Protein AF-A0A9Y2II70-F1 (afdb_monomer_lite)

Radius of gyration: 26.28 Å; chains: 1; bounding box: 39×32×114 Å

Organism: NCBI:txid715471

Secondary structure (DSSP, 8-state):
---PPPTTSPPPPEEEEEEEEEEETTEEEEEEEEEEEE-TT----------SEEEETTT--S-------HHHHHHHHHHGGGB--HHHHHHHHHHHHHHHHTTSS-HHHHHHHHHHHGGG---HHHHHHHHHHHHHIIIIIS-TTT----TTTT---------------------

Structure (mmCIF, N/CA/C/O backbone):
data_AF-A0A9Y2II70-F1
#
_entry.id   AF-A0A9Y2II70-F1
#
loop_
_atom_site.group_PDB
_atom_site.id
_atom_site.type_symbol
_atom_site.label_atom_id
_atom_site.label_alt_id
_atom_site.label_comp_id
_atom_site.label_asym_id
_atom_site.label_entity_id
_atom_site.label_seq_id
_atom_site.pdbx_PDB_ins_code
_atom_site.Cartn_x
_atom_site.Cartn_y
_atom_site.Cartn_z
_atom_site.occupancy
_atom_site.B_iso_or_equiv
_atom_site.auth_seq_id
_atom_site.auth_comp_id
_atom_site.auth_asym_id
_atom_site.auth_atom_id
_atom_site.pdbx_PDB_model_num
ATOM 1 N N . MET A 1 1 ? 23.878 13.313 11.780 1.00 42.28 1 MET A N 1
ATOM 2 C CA . MET A 1 1 ? 23.208 14.007 12.898 1.00 42.28 1 MET A CA 1
ATOM 3 C C . MET A 1 1 ? 21.900 13.276 13.159 1.00 42.28 1 MET A C 1
ATOM 5 O O . MET A 1 1 ? 21.015 13.335 12.320 1.00 42.28 1 MET A O 1
ATOM 9 N N . VAL A 1 2 ? 21.835 12.465 14.219 1.00 54.38 2 VAL A N 1
ATOM 10 C CA . VAL A 1 2 ? 20.604 11.750 14.596 1.00 54.38 2 VAL A CA 1
ATOM 11 C C . VAL A 1 2 ? 19.772 12.717 15.425 1.00 54.38 2 VAL A C 1
ATOM 13 O O . VAL A 1 2 ? 20.256 13.211 16.440 1.00 54.38 2 VAL A O 1
ATOM 16 N N . GLN A 1 3 ? 18.559 13.026 14.975 1.00 59.97 3 GLN A N 1
ATOM 17 C CA . GLN A 1 3 ? 17.631 13.832 15.757 1.00 59.97 3 GLN A CA 1
ATOM 18 C C . GLN A 1 3 ? 17.198 13.015 16.975 1.00 59.97 3 GLN A C 1
ATOM 20 O O . GLN A 1 3 ? 16.538 11.985 16.838 1.00 59.97 3 GLN A O 1
ATOM 25 N N . LEU A 1 4 ? 17.633 13.443 18.158 1.00 70.50 4 LEU A N 1
ATOM 26 C CA . LEU A 1 4 ? 17.171 12.872 19.414 1.00 70.50 4 LEU A CA 1
ATOM 27 C C . LEU A 1 4 ? 15.760 13.399 19.711 1.00 70.50 4 LEU A C 1
ATOM 29 O O . LEU A 1 4 ? 15.467 14.555 19.391 1.00 70.50 4 LEU A O 1
ATOM 33 N N . PRO A 1 5 ? 14.873 12.564 20.275 1.00 67.62 5 PRO A N 1
ATOM 34 C CA . PRO A 1 5 ? 13.553 13.014 20.689 1.00 67.62 5 PRO A CA 1
ATOM 35 C C . PRO A 1 5 ? 13.679 14.100 21.762 1.00 67.62 5 PRO A C 1
ATOM 37 O O . PRO A 1 5 ? 14.510 13.991 22.663 1.00 67.62 5 PRO A O 1
ATOM 40 N N . ASP A 1 6 ? 12.847 15.133 21.648 1.00 75.06 6 ASP A N 1
ATOM 41 C CA . ASP A 1 6 ? 12.754 16.209 22.631 1.00 75.06 6 ASP A CA 1
ATOM 42 C C . ASP A 1 6 ? 12.276 15.634 23.980 1.00 75.06 6 ASP A C 1
ATOM 44 O O . ASP A 1 6 ? 11.189 15.044 24.028 1.00 75.06 6 ASP A O 1
ATOM 48 N N . PRO A 1 7 ? 13.068 15.755 25.063 1.00 74.69 7 PRO A N 1
ATOM 49 C CA . PRO A 1 7 ? 12.717 15.201 26.365 1.00 74.69 7 PRO A CA 1
ATOM 50 C C . PRO A 1 7 ? 11.475 15.851 26.992 1.00 74.69 7 PRO A C 1
ATOM 52 O O . PRO A 1 7 ? 10.862 15.231 27.861 1.00 74.69 7 PRO A O 1
ATOM 55 N N . GLU A 1 8 ? 11.076 17.053 26.562 1.00 80.88 8 GLU A N 1
ATOM 56 C CA . GLU A 1 8 ? 9.878 17.733 27.073 1.00 80.88 8 GLU A CA 1
ATOM 57 C C . GLU A 1 8 ? 8.585 17.264 26.388 1.00 80.88 8 GLU A C 1
ATOM 59 O O . GLU A 1 8 ? 7.481 17.447 26.913 1.00 80.88 8 GLU A O 1
ATOM 64 N N . VAL A 1 9 ? 8.686 16.599 25.233 1.00 72.94 9 VAL A N 1
ATOM 65 C CA . VAL A 1 9 ? 7.520 16.070 24.523 1.00 72.94 9 VAL A C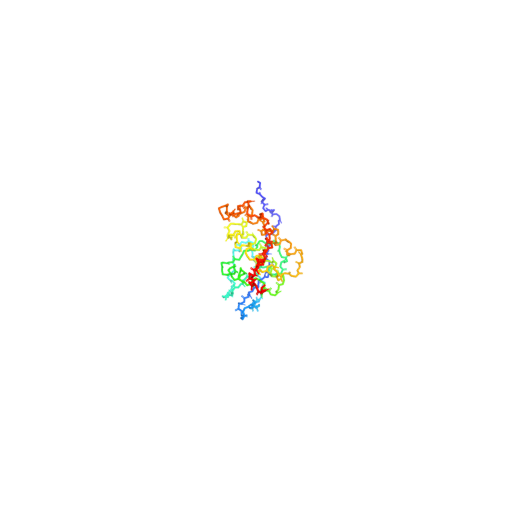A 1
ATOM 66 C C . VAL A 1 9 ? 7.170 14.695 25.079 1.00 72.94 9 VAL A C 1
ATOM 68 O O . VAL A 1 9 ? 7.827 13.694 24.789 1.00 72.94 9 VAL A O 1
ATOM 71 N N . GLN A 1 10 ? 6.073 14.625 25.841 1.00 67.38 10 GLN A N 1
ATOM 72 C CA . GLN A 1 10 ? 5.561 13.344 26.324 1.00 67.38 10 GLN A CA 1
ATOM 73 C C . GLN A 1 10 ? 5.326 12.379 25.149 1.00 67.38 10 GLN A C 1
ATOM 75 O O . GLN A 1 10 ? 4.712 12.773 24.147 1.00 67.38 10 GLN A O 1
ATOM 80 N N . PRO A 1 11 ? 5.776 11.115 25.251 1.00 66.62 11 PRO A N 1
ATOM 81 C CA . PRO A 1 11 ? 5.643 10.174 24.155 1.00 66.62 11 PRO A CA 1
ATOM 82 C C . PRO A 1 11 ? 4.159 9.925 23.850 1.00 66.62 11 PRO A C 1
ATOM 84 O O . PRO A 1 11 ? 3.403 9.446 24.695 1.00 66.62 11 PRO A O 1
ATOM 87 N N . ARG A 1 12 ? 3.723 10.300 22.646 1.00 74.69 12 ARG A N 1
ATOM 88 C CA . ARG A 1 12 ? 2.303 10.294 22.278 1.00 74.69 12 ARG A CA 1
ATOM 89 C C . ARG A 1 12 ? 1.847 8.895 21.888 1.00 74.69 12 ARG A C 1
ATOM 91 O O . ARG A 1 12 ? 2.575 8.155 21.229 1.00 74.69 12 ARG A O 1
ATOM 98 N N . HIS A 1 13 ? 0.604 8.572 22.233 1.00 82.81 13 HIS A N 1
ATOM 99 C CA . HIS A 1 13 ? -0.079 7.431 21.638 1.00 82.81 13 HIS A CA 1
ATOM 100 C C . HIS A 1 13 ?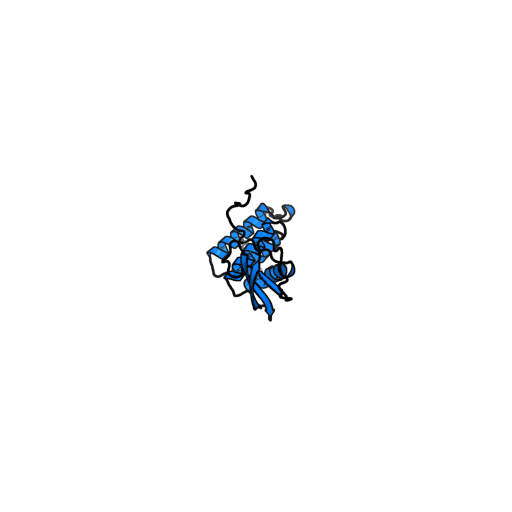 -0.314 7.705 20.150 1.00 82.81 13 HIS A C 1
ATOM 102 O O . HIS A 1 13 ? -0.838 8.758 19.777 1.00 82.81 13 HIS A O 1
ATOM 108 N N . LEU A 1 14 ? 0.044 6.748 19.299 1.00 87.94 14 LEU A N 1
ATOM 109 C CA . LEU A 1 14 ? -0.277 6.788 17.879 1.00 87.94 14 LEU A CA 1
ATOM 110 C C . LEU A 1 14 ? -1.574 6.016 17.663 1.00 87.94 14 LEU A C 1
ATOM 112 O O . LEU A 1 14 ? -1.594 4.799 17.787 1.00 87.94 14 LEU A O 1
ATOM 116 N N . THR A 1 15 ? -2.652 6.719 17.324 1.00 91.00 15 THR A N 1
ATOM 117 C CA . THR A 1 15 ? -3.909 6.068 16.935 1.00 91.00 15 THR A CA 1
ATOM 118 C C . THR A 1 15 ? -4.053 6.093 15.423 1.00 91.00 15 THR A C 1
ATOM 120 O O . THR A 1 15 ? -4.181 7.173 14.838 1.00 91.00 15 THR A O 1
ATOM 123 N N . VAL A 1 16 ? -4.036 4.913 14.810 1.00 92.38 16 VAL A N 1
ATOM 124 C CA . VAL A 1 16 ? -4.253 4.699 13.373 1.00 92.38 16 VAL A CA 1
ATOM 125 C C . VAL A 1 16 ? -5.523 3.892 13.155 1.00 92.38 16 VAL A C 1
ATOM 127 O O . VAL A 1 16 ? -5.901 3.085 14.004 1.00 92.38 16 VAL A O 1
ATOM 130 N N . ARG A 1 17 ? -6.176 4.087 12.012 1.00 94.12 17 ARG A N 1
ATOM 131 C CA . ARG A 1 17 ? -7.260 3.212 11.575 1.00 94.12 17 ARG A CA 1
ATOM 132 C C . ARG A 1 17 ? -6.701 2.103 10.696 1.00 94.12 17 ARG A C 1
ATOM 134 O O . ARG A 1 17 ? -5.907 2.382 9.803 1.00 94.12 17 ARG A O 1
ATOM 141 N N . VAL A 1 18 ? -7.069 0.858 10.966 1.00 94.38 18 VAL A N 1
ATOM 142 C CA . VAL A 1 18 ? -6.655 -0.299 10.169 1.00 94.38 18 VAL A CA 1
ATOM 143 C C . VAL A 1 18 ? -7.885 -0.893 9.505 1.00 94.38 18 VAL A C 1
ATOM 145 O O . VAL A 1 18 ? -8.902 -1.113 10.164 1.00 94.38 18 VAL A O 1
ATOM 148 N N . ALA A 1 19 ? -7.792 -1.132 8.200 1.00 95.25 19 ALA A N 1
ATOM 149 C CA . ALA A 1 19 ? -8.839 -1.771 7.419 1.00 95.25 19 ALA A CA 1
ATOM 150 C C . ALA A 1 19 ? -8.383 -3.147 6.927 1.00 95.25 19 ALA A C 1
ATOM 152 O O . ALA A 1 19 ? -7.279 -3.292 6.404 1.00 95.25 19 ALA A O 1
ATOM 153 N N . ALA A 1 20 ? -9.252 -4.139 7.082 1.00 95.38 20 ALA A N 1
ATOM 154 C CA . ALA A 1 20 ? -9.073 -5.498 6.597 1.00 95.38 20 ALA A CA 1
ATOM 155 C C . ALA A 1 20 ? -10.013 -5.748 5.415 1.00 95.38 20 ALA A C 1
ATOM 157 O O . ALA A 1 20 ? -11.216 -5.495 5.519 1.00 95.38 20 ALA A O 1
ATOM 158 N N . PHE A 1 21 ? -9.474 -6.267 4.315 1.00 96.06 21 PHE A N 1
ATOM 159 C CA . PHE A 1 21 ? -10.205 -6.584 3.092 1.00 96.06 21 PHE A CA 1
ATOM 160 C C . PHE A 1 21 ? -10.039 -8.064 2.736 1.00 96.06 21 PHE A C 1
ATOM 162 O O . PHE A 1 21 ? -8.940 -8.613 2.840 1.00 96.06 21 PHE A O 1
ATOM 169 N N . ASP A 1 22 ? -11.128 -8.682 2.285 1.00 95.50 22 ASP A N 1
ATOM 170 C CA . ASP A 1 22 ? -11.136 -10.033 1.719 1.00 95.50 22 ASP A CA 1
ATOM 171 C C . ASP A 1 22 ? -11.288 -9.949 0.192 1.00 95.50 22 ASP A C 1
ATOM 173 O O . ASP A 1 22 ? -12.030 -9.106 -0.323 1.00 95.50 22 ASP A O 1
ATOM 177 N N . GLU A 1 23 ? -10.633 -10.852 -0.535 1.00 94.12 23 GLU A N 1
ATOM 178 C CA . GLU A 1 23 ? -10.851 -11.043 -1.970 1.00 94.12 23 GLU A CA 1
ATOM 179 C C . GLU A 1 23 ? -12.140 -11.859 -2.178 1.00 94.12 23 GLU A C 1
ATOM 181 O O . GLU A 1 23 ? -12.243 -13.020 -1.774 1.00 94.12 23 GLU A O 1
ATOM 186 N N . ARG A 1 24 ? -13.160 -11.252 -2.796 1.00 93.06 24 ARG A N 1
ATOM 187 C CA . ARG A 1 24 ? -14.463 -11.881 -3.076 1.00 93.06 24 ARG A CA 1
ATOM 188 C C . ARG A 1 24 ? -14.864 -11.582 -4.513 1.00 93.06 24 ARG A C 1
ATOM 190 O O . ARG A 1 24 ? -14.957 -10.420 -4.884 1.00 93.06 24 ARG A O 1
ATOM 197 N N . GLU A 1 25 ? -15.078 -12.621 -5.319 1.00 87.31 25 GLU A N 1
ATOM 198 C CA . GLU A 1 25 ? -15.541 -12.489 -6.717 1.00 87.31 25 GLU A CA 1
ATOM 199 C C . GLU A 1 25 ? -14.682 -11.535 -7.578 1.00 87.31 25 GLU A C 1
ATOM 201 O O . GLU A 1 25 ? -15.158 -10.896 -8.512 1.00 87.31 25 GLU A O 1
ATOM 206 N N . GLY A 1 26 ? -13.381 -11.442 -7.274 1.00 84.00 26 GLY A N 1
ATOM 207 C CA . GLY A 1 26 ? -12.458 -10.547 -7.974 1.00 84.00 26 GLY A CA 1
ATOM 208 C C . GLY A 1 26 ? -12.554 -9.076 -7.559 1.00 84.00 26 GLY A C 1
ATOM 209 O O . GLY A 1 26 ? -12.045 -8.222 -8.289 1.00 84.00 26 GLY A O 1
ATOM 210 N N . GLU A 1 27 ? -13.181 -8.775 -6.422 1.00 92.31 27 GLU A N 1
ATOM 211 C CA . GLU A 1 27 ? -13.196 -7.464 -5.771 1.00 92.31 27 GLU A CA 1
ATOM 212 C C . GLU A 1 27 ? -12.570 -7.531 -4.368 1.00 92.31 27 GLU A C 1
ATOM 214 O O . GLU A 1 27 ? -12.546 -8.588 -3.732 1.00 92.31 27 GLU A O 1
ATOM 219 N N . LEU A 1 28 ? -12.041 -6.402 -3.881 1.00 95.75 28 LEU A N 1
ATOM 220 C CA . LEU A 1 28 ? -11.530 -6.287 -2.511 1.00 95.75 28 LEU A CA 1
ATOM 221 C C . LEU A 1 28 ? -12.603 -5.662 -1.625 1.00 95.75 28 LEU A C 1
ATOM 223 O O . LEU A 1 28 ? -12.806 -4.447 -1.620 1.00 95.75 28 LEU A O 1
ATOM 227 N N . VAL A 1 29 ? -13.295 -6.512 -0.870 1.00 95.56 29 VAL A N 1
ATOM 228 C CA . VAL A 1 29 ? -14.438 -6.115 -0.0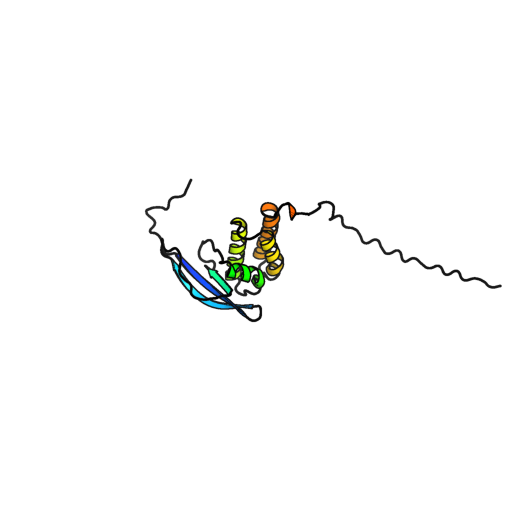47 1.00 95.56 29 VAL A CA 1
ATOM 229 C C . VAL A 1 29 ? -13.981 -5.867 1.382 1.00 95.56 29 VAL A C 1
ATOM 231 O O . VAL A 1 29 ? -13.264 -6.676 1.972 1.00 95.56 29 VAL A O 1
ATOM 234 N N . LEU A 1 30 ? -14.409 -4.740 1.954 1.00 95.12 30 LEU A N 1
ATOM 235 C CA . LEU A 1 30 ? -14.095 -4.395 3.333 1.00 95.12 30 LEU A CA 1
ATOM 236 C C . LEU A 1 30 ? -14.737 -5.403 4.292 1.00 95.12 30 LEU A C 1
ATOM 238 O O . LEU A 1 30 ? -15.958 -5.513 4.368 1.00 95.12 30 LEU A O 1
ATOM 242 N N . ARG A 1 31 ? -13.901 -6.092 5.064 1.00 93.62 31 ARG A N 1
ATOM 243 C CA . ARG A 1 31 ? -14.317 -7.032 6.106 1.00 93.62 31 ARG A CA 1
ATOM 244 C C . ARG A 1 31 ? -14.520 -6.331 7.440 1.00 93.62 31 ARG A C 1
ATOM 246 O O . ARG A 1 31 ? -15.520 -6.551 8.115 1.00 93.62 31 ARG A O 1
ATOM 253 N N . HIS A 1 32 ? -13.542 -5.523 7.844 1.00 92.31 32 HIS A N 1
ATOM 254 C CA . HIS A 1 32 ? -13.524 -4.901 9.163 1.00 92.31 32 HIS A CA 1
ATOM 255 C C . HIS A 1 32 ? -12.662 -3.635 9.183 1.00 92.31 32 HIS A C 1
ATOM 257 O O . HIS A 1 32 ? -11.691 -3.523 8.434 1.00 92.31 32 HIS A O 1
ATOM 263 N N . ARG A 1 33 ? -13.015 -2.689 10.061 1.00 93.56 33 ARG A N 1
ATOM 264 C CA . ARG A 1 33 ? -12.214 -1.506 10.394 1.00 93.56 33 ARG A CA 1
ATOM 265 C C . ARG A 1 33 ? -12.153 -1.341 11.898 1.00 93.56 33 ARG A C 1
ATOM 267 O O . ARG A 1 33 ? -13.192 -1.340 12.553 1.00 93.56 33 ARG A O 1
ATOM 274 N N . GLU A 1 34 ? -10.963 -1.068 12.402 1.00 92.62 34 GLU A N 1
ATOM 275 C CA . GLU A 1 34 ? -10.755 -0.741 13.807 1.00 92.62 34 GLU A CA 1
ATOM 276 C C . GLU A 1 34 ? -9.739 0.383 13.984 1.00 92.62 34 GLU A C 1
ATOM 278 O O . GLU A 1 34 ? -8.905 0.650 13.115 1.00 92.62 34 GLU A O 1
ATOM 283 N N . HIS A 1 35 ? -9.818 1.060 15.128 1.00 92.25 35 HIS A N 1
ATOM 284 C CA . HIS A 1 35 ? -8.786 1.993 15.555 1.00 92.25 35 HIS A CA 1
ATOM 285 C C . HIS A 1 35 ? -7.812 1.274 16.477 1.00 92.25 35 HIS A C 1
ATOM 287 O O . HIS A 1 35 ? -8.197 0.721 17.505 1.00 92.25 35 HIS A O 1
ATOM 293 N N . VAL A 1 36 ? -6.535 1.343 16.126 1.00 90.50 36 VAL A N 1
ATOM 294 C CA . VAL A 1 36 ? -5.446 0.763 16.898 1.00 90.50 36 VAL A CA 1
ATOM 295 C C . VAL A 1 36 ? -4.632 1.900 17.491 1.00 90.50 36 VAL A C 1
ATOM 297 O O . VAL A 1 36 ? -4.015 2.685 16.769 1.00 90.50 36 VAL A O 1
ATOM 300 N N . SER A 1 37 ? -4.645 1.992 18.818 1.00 90.00 37 SER A N 1
ATOM 301 C CA . SER A 1 37 ? -3.797 2.910 19.577 1.00 90.00 37 SER A CA 1
ATOM 302 C C . SER A 1 37 ? -2.542 2.178 20.026 1.00 90.00 37 SER A C 1
ATOM 304 O O . SER A 1 37 ? -2.630 1.252 20.829 1.00 90.00 37 SER A O 1
ATOM 306 N N . LEU A 1 38 ? -1.395 2.613 19.513 1.00 87.62 38 LEU A N 1
ATOM 307 C CA . LEU A 1 38 ? -0.076 2.122 19.883 1.00 87.62 38 LEU A CA 1
ATOM 308 C C . LEU A 1 38 ? 0.546 3.046 20.922 1.00 87.62 38 LEU A C 1
ATOM 310 O O . LEU A 1 38 ? 0.639 4.264 20.725 1.00 87.62 38 LEU A O 1
ATOM 314 N N . GLY A 1 39 ? 0.971 2.459 22.036 1.00 87.25 39 GLY A N 1
ATOM 315 C CA . GLY A 1 39 ? 1.792 3.146 23.019 1.00 87.25 39 GLY A CA 1
ATOM 316 C C . GLY A 1 39 ? 3.218 3.424 22.506 1.00 87.25 39 GLY A C 1
ATOM 317 O O . GLY A 1 39 ? 3.696 2.771 21.582 1.00 87.25 39 GLY A O 1
ATOM 318 N N . PRO A 1 40 ? 3.964 4.329 23.155 1.00 81.56 40 PRO A N 1
ATOM 319 C CA . PRO A 1 40 ? 5.309 4.750 22.735 1.00 81.56 40 PRO A CA 1
ATOM 320 C C . PRO A 1 40 ? 6.362 3.643 22.605 1.00 81.56 40 PRO A C 1
ATOM 322 O O . PRO A 1 40 ? 7.339 3.784 21.873 1.00 81.56 40 PRO A O 1
ATOM 325 N N . ARG A 1 41 ? 6.204 2.560 23.372 1.00 82.00 41 ARG A N 1
ATOM 326 C CA . ARG A 1 41 ? 7.105 1.397 23.374 1.00 82.00 41 ARG A CA 1
ATOM 327 C C . ARG A 1 41 ? 6.436 0.139 22.818 1.00 82.00 41 ARG A C 1
ATOM 329 O O . ARG A 1 41 ? 7.065 -0.917 22.791 1.00 82.00 41 ARG A O 1
ATOM 336 N N . GLU A 1 42 ? 5.177 0.241 22.401 1.00 84.38 42 GLU A N 1
ATOM 337 C CA . GLU A 1 42 ? 4.427 -0.876 21.837 1.00 84.38 42 GLU A CA 1
ATOM 338 C C . GLU A 1 42 ? 4.943 -1.146 20.423 1.00 84.38 42 GLU A C 1
ATOM 340 O O . GLU A 1 42 ? 5.014 -0.248 19.586 1.00 84.38 42 GLU A O 1
ATOM 345 N N . ARG A 1 43 ? 5.372 -2.385 20.173 1.00 75.50 43 ARG A N 1
ATOM 346 C CA . ARG A 1 43 ? 6.005 -2.776 18.902 1.00 75.50 43 ARG A CA 1
ATOM 347 C C . ARG A 1 43 ? 5.054 -3.477 17.941 1.00 75.50 43 ARG A C 1
ATOM 349 O O . ARG A 1 43 ? 5.416 -3.692 16.790 1.00 75.50 43 ARG A O 1
ATOM 356 N N . GLY A 1 44 ? 3.865 -3.837 18.401 1.00 72.31 44 GLY A N 1
ATOM 357 C CA . GLY A 1 44 ? 2.884 -4.526 17.588 1.00 72.31 44 GLY A CA 1
ATOM 358 C C . GLY A 1 44 ? 1.642 -4.862 18.388 1.00 72.31 44 GLY A C 1
ATOM 359 O O . GLY A 1 44 ? 1.685 -4.976 19.612 1.00 72.31 44 GLY A O 1
ATOM 360 N N . ARG A 1 45 ? 0.552 -5.038 17.653 1.00 75.12 45 ARG A N 1
ATOM 361 C CA . ARG A 1 45 ? -0.697 -5.612 18.124 1.00 75.12 45 ARG A CA 1
ATOM 362 C C . ARG A 1 45 ? -1.050 -6.729 17.159 1.00 75.12 45 ARG A C 1
ATOM 364 O O . ARG A 1 45 ? -0.899 -6.547 15.952 1.00 75.12 45 ARG A O 1
ATOM 371 N N . ASP A 1 46 ? -1.476 -7.866 17.689 1.00 74.00 46 ASP A N 1
ATOM 372 C CA . ASP A 1 46 ? -2.033 -8.917 16.850 1.00 74.00 46 ASP A CA 1
ATOM 373 C C . ASP A 1 46 ? -3.424 -8.466 16.401 1.00 74.00 46 ASP A C 1
ATOM 375 O O . ASP A 1 46 ? -4.359 -8.389 17.201 1.00 74.00 46 ASP A O 1
ATOM 379 N N . LEU A 1 47 ? -3.519 -8.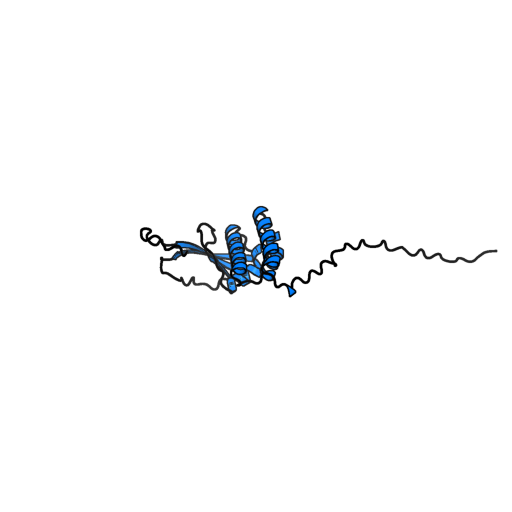049 15.142 1.00 70.81 47 LEU A N 1
ATOM 380 C CA . LEU A 1 47 ? -4.785 -7.687 14.524 1.00 70.81 47 LEU A CA 1
ATOM 381 C C . LEU A 1 47 ? -5.354 -8.980 13.957 1.00 70.81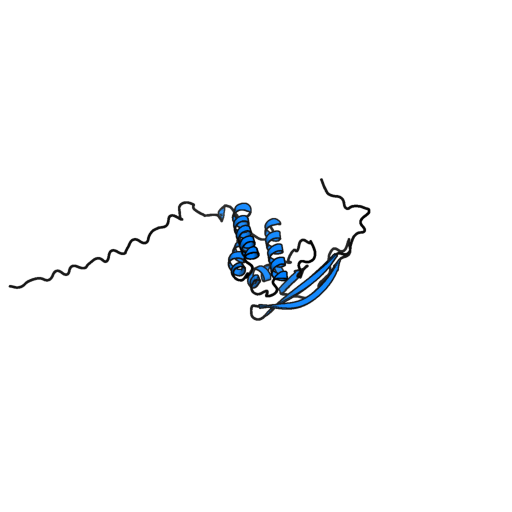 47 LEU A C 1
ATOM 383 O O . LEU A 1 47 ? -4.995 -9.416 12.864 1.00 70.81 47 LEU A O 1
ATOM 387 N N . ALA A 1 48 ? -6.166 -9.645 14.774 1.00 52.06 48 ALA A N 1
ATOM 388 C CA . ALA A 1 48 ? -6.667 -10.973 14.479 1.00 52.06 48 ALA A CA 1
ATOM 389 C C . ALA A 1 48 ? -7.533 -10.975 13.206 1.00 52.06 48 ALA A C 1
ATOM 391 O O . ALA A 1 48 ? -8.599 -10.362 13.151 1.00 52.06 48 ALA A O 1
ATOM 392 N N . GLY A 1 49 ? -7.096 -11.733 12.197 1.00 64.38 49 GLY A N 1
ATOM 393 C CA . GLY A 1 49 ? -7.896 -12.106 11.032 1.00 64.38 49 GLY A CA 1
ATOM 394 C C . GLY A 1 49 ? -7.048 -12.435 9.804 1.00 64.38 49 GLY A C 1
ATOM 395 O O . GLY A 1 49 ? -6.236 -11.628 9.364 1.00 64.38 49 GLY A O 1
ATOM 396 N N . PHE A 1 50 ? -7.272 -13.606 9.198 1.00 74.62 50 PHE A N 1
ATOM 397 C CA . PHE A 1 50 ? -6.725 -13.962 7.881 1.00 74.62 50 PHE A CA 1
ATOM 398 C C . PHE A 1 50 ? -7.440 -13.169 6.773 1.00 74.62 50 PHE A C 1
ATOM 400 O O . PHE A 1 50 ? -8.222 -13.739 6.011 1.00 74.62 50 PHE A O 1
ATOM 407 N N . ALA A 1 51 ? -7.236 -11.855 6.738 1.00 91.62 51 ALA A N 1
ATOM 408 C CA . ALA A 1 51 ? -7.640 -11.015 5.620 1.00 91.62 51 ALA A CA 1
ATOM 409 C C . ALA A 1 51 ? -6.639 -11.163 4.469 1.00 91.62 51 ALA A C 1
ATOM 411 O O . ALA A 1 51 ? -5.473 -11.513 4.676 1.00 91.62 51 ALA A O 1
ATOM 412 N N . ASP A 1 52 ? -7.092 -10.899 3.250 1.00 95.00 52 ASP A N 1
ATOM 413 C CA . ASP A 1 52 ? -6.225 -10.939 2.074 1.00 95.00 52 ASP A CA 1
ATOM 414 C C . ASP A 1 52 ? -5.393 -9.665 1.942 1.00 95.00 52 ASP A C 1
ATOM 416 O O . ASP A 1 52 ? -4.271 -9.717 1.437 1.00 95.00 52 ASP A O 1
ATOM 420 N N . LEU A 1 53 ? -5.916 -8.539 2.432 1.00 95.81 53 LEU A N 1
ATOM 421 C CA . LEU A 1 53 ? -5.230 -7.254 2.467 1.00 95.81 53 LEU A CA 1
ATOM 422 C C . LEU A 1 53 ? -5.537 -6.511 3.774 1.00 95.81 53 LEU A C 1
ATOM 424 O O . LEU A 1 53 ? -6.682 -6.162 4.053 1.00 95.81 53 LEU A O 1
ATOM 428 N N . LEU A 1 54 ? -4.493 -6.214 4.542 1.00 95.25 54 LEU A N 1
ATOM 429 C CA . LEU A 1 54 ? -4.519 -5.309 5.686 1.00 95.25 54 LEU A CA 1
ATOM 430 C C . LEU A 1 54 ? -3.898 -3.970 5.288 1.00 95.25 54 LEU A C 1
ATOM 432 O O . LEU A 1 54 ? -2.755 -3.914 4.833 1.00 95.25 54 LEU A O 1
ATOM 436 N N . VAL A 1 55 ? -4.640 -2.881 5.489 1.00 95.69 55 VAL A N 1
ATOM 437 C CA . VAL A 1 55 ? -4.197 -1.511 5.204 1.00 95.69 55 VAL A CA 1
ATOM 438 C C . VAL A 1 55 ? -4.162 -0.713 6.508 1.00 95.69 55 VAL A C 1
ATOM 440 O O . VAL A 1 55 ? -5.202 -0.237 6.973 1.00 95.69 55 VAL A O 1
ATOM 443 N N . PRO A 1 56 ? -2.981 -0.558 7.131 1.00 94.25 56 PRO A N 1
ATOM 444 C CA . PRO A 1 56 ? -2.794 0.374 8.234 1.00 94.25 56 PRO A CA 1
ATOM 445 C C . PRO A 1 56 ? -2.920 1.821 7.757 1.00 94.25 56 PRO A C 1
ATOM 447 O O . PRO A 1 56 ? -2.447 2.152 6.673 1.00 94.25 56 PRO A O 1
ATOM 450 N N . ASN A 1 57 ? -3.484 2.690 8.595 1.00 95.31 57 ASN A N 1
ATOM 451 C CA . ASN A 1 57 ? -3.721 4.102 8.284 1.00 95.31 57 ASN A CA 1
ATOM 452 C C . ASN A 1 57 ? -4.524 4.280 6.981 1.00 95.31 57 ASN A C 1
ATOM 454 O O . ASN A 1 57 ? -4.170 5.117 6.154 1.00 95.31 57 ASN A O 1
ATOM 458 N N . ASP A 1 58 ? -5.585 3.482 6.789 1.00 95.88 58 ASP A N 1
ATOM 459 C CA . ASP A 1 58 ? -6.388 3.439 5.549 1.00 95.88 58 ASP A CA 1
ATOM 460 C C . ASP A 1 58 ? -7.048 4.783 5.189 1.00 95.88 58 ASP A C 1
ATOM 462 O O . ASP A 1 58 ? -7.428 5.018 4.044 1.00 95.88 58 ASP A O 1
ATOM 466 N N . ASP A 1 59 ? -7.178 5.677 6.168 1.00 95.19 59 ASP A N 1
ATOM 467 C CA . ASP A 1 59 ? -7.706 7.029 6.013 1.00 95.19 59 ASP A CA 1
ATOM 468 C C . ASP A 1 59 ? -6.666 8.076 5.598 1.00 95.19 59 ASP A C 1
ATOM 470 O O . ASP A 1 59 ? -7.056 9.196 5.255 1.00 95.19 59 ASP A O 1
ATOM 474 N N . ALA A 1 60 ? -5.379 7.716 5.615 1.00 94.12 60 ALA A N 1
ATOM 475 C CA . ALA A 1 60 ? -4.236 8.587 5.363 1.00 94.12 60 ALA A CA 1
ATOM 476 C C . ALA A 1 60 ? -4.179 9.844 6.259 1.00 94.12 60 ALA A C 1
ATOM 478 O O . ALA A 1 60 ? -3.614 10.863 5.862 1.00 94.12 60 ALA A O 1
ATOM 479 N N . VAL A 1 61 ? -4.752 9.805 7.469 1.00 93.94 61 VAL A N 1
ATOM 480 C CA . VAL A 1 61 ? -4.822 10.987 8.353 1.00 93.94 61 VAL A CA 1
ATOM 481 C C . VAL A 1 61 ? -3.561 11.139 9.206 1.00 93.94 61 VAL A C 1
ATOM 483 O O . VAL A 1 61 ? -3.225 12.245 9.640 1.00 93.94 61 VAL A O 1
ATOM 486 N N . ARG A 1 62 ? -2.844 10.043 9.483 1.00 92.44 62 ARG A N 1
ATOM 487 C CA . ARG A 1 62 ? -1.595 10.086 10.257 1.00 92.44 62 ARG A CA 1
ATOM 488 C C . ARG A 1 62 ? -0.382 10.136 9.342 1.00 92.44 62 ARG A C 1
ATOM 490 O O . ARG A 1 62 ? -0.319 9.441 8.332 1.00 92.44 62 ARG A O 1
ATOM 497 N N . HIS A 1 63 ? 0.615 10.919 9.743 1.00 90.44 63 HIS A N 1
ATOM 498 C CA . HIS A 1 63 ? 1.900 10.978 9.060 1.00 90.44 63 HIS A CA 1
ATOM 499 C C . HIS A 1 63 ? 2.782 9.804 9.506 1.00 90.44 63 HIS A C 1
ATOM 501 O O . HIS A 1 63 ? 3.572 9.922 10.442 1.00 90.44 63 HIS A O 1
ATOM 507 N N . VAL A 1 64 ? 2.580 8.641 8.884 1.00 92.44 64 VAL A N 1
ATOM 508 C CA . VAL A 1 64 ? 3.275 7.390 9.214 1.00 92.44 64 VAL A CA 1
ATOM 509 C C . VAL A 1 64 ? 3.704 6.660 7.948 1.00 92.44 64 VAL A C 1
ATOM 511 O O . VAL A 1 64 ? 3.009 6.700 6.935 1.00 92.44 64 VAL A O 1
ATOM 514 N N . LYS A 1 65 ? 4.834 5.951 8.022 1.00 94.31 65 LYS A N 1
ATOM 515 C CA . LYS A 1 65 ? 5.239 5.006 6.980 1.00 94.31 65 LYS A CA 1
ATOM 516 C C . LYS A 1 65 ? 4.442 3.714 7.138 1.00 94.31 65 LYS A C 1
ATOM 518 O O . LYS A 1 65 ? 4.477 3.102 8.205 1.00 94.31 65 LYS A O 1
ATOM 523 N N . VAL A 1 66 ? 3.756 3.290 6.082 1.00 95.44 66 VAL A N 1
ATOM 524 C CA . VAL A 1 66 ? 2.985 2.041 6.062 1.00 95.44 66 VAL A CA 1
ATOM 525 C C . VAL A 1 66 ? 3.788 0.969 5.337 1.00 95.44 66 VAL A C 1
ATOM 527 O O . VAL A 1 66 ? 4.339 1.209 4.268 1.00 95.44 66 VAL A O 1
ATOM 530 N N . ARG A 1 67 ? 3.850 -0.228 5.920 1.00 94.81 67 ARG A N 1
ATOM 531 C CA . ARG A 1 67 ? 4.436 -1.411 5.286 1.00 94.81 67 ARG A CA 1
ATOM 532 C C . ARG A 1 67 ? 3.415 -2.530 5.286 1.00 94.81 67 ARG A C 1
ATOM 534 O O . ARG A 1 67 ? 2.846 -2.838 6.329 1.00 94.81 67 ARG A O 1
ATOM 541 N N . LEU A 1 68 ? 3.221 -3.138 4.121 1.00 94.94 68 LEU A N 1
ATOM 542 C CA . LEU A 1 68 ? 2.354 -4.297 3.970 1.00 94.94 68 LEU A CA 1
ATOM 543 C C . LEU A 1 68 ? 3.125 -5.570 4.326 1.00 94.94 68 LEU A C 1
ATOM 545 O O . LEU A 1 68 ? 4.297 -5.733 3.950 1.00 94.94 68 LEU A O 1
ATOM 549 N N . ASP A 1 69 ? 2.452 -6.480 5.027 1.00 93.81 69 ASP A N 1
ATOM 550 C CA . ASP A 1 69 ? 2.932 -7.847 5.189 1.00 93.81 69 ASP A CA 1
ATOM 551 C C . ASP A 1 69 ? 2.969 -8.570 3.821 1.00 93.81 69 ASP A C 1
ATOM 553 O O . ASP A 1 69 ? 2.369 -8.097 2.848 1.00 93.81 69 ASP A O 1
ATOM 557 N N . PRO A 1 70 ? 3.688 -9.702 3.699 1.00 94.38 70 PRO A N 1
ATOM 558 C CA . PRO A 1 70 ? 3.849 -10.389 2.419 1.00 94.38 70 PRO A CA 1
ATOM 559 C C . PRO A 1 70 ? 2.537 -10.772 1.723 1.00 94.38 70 PRO A C 1
ATOM 561 O O . PRO A 1 70 ? 2.458 -10.644 0.499 1.00 94.38 70 PRO A O 1
ATOM 564 N N . ARG A 1 71 ? 1.510 -11.206 2.471 1.00 94.19 71 ARG A N 1
ATOM 565 C CA . ARG A 1 71 ? 0.209 -11.582 1.898 1.00 94.19 71 ARG A CA 1
ATOM 566 C C . ARG A 1 71 ? -0.496 -10.342 1.370 1.00 94.19 71 ARG A C 1
ATOM 568 O O . ARG A 1 71 ? -0.828 -10.300 0.189 1.00 94.19 71 ARG A O 1
ATOM 575 N N . SER A 1 72 ? -0.609 -9.307 2.200 1.00 95.50 72 SER A N 1
ATOM 576 C CA . SER A 1 72 ? -1.208 -8.026 1.813 1.00 95.50 72 SER A CA 1
ATOM 577 C C . SER A 1 72 ? -0.525 -7.402 0.599 1.00 95.50 72 SER A C 1
ATOM 579 O O . SER A 1 72 ? -1.196 -6.929 -0.316 1.00 95.50 72 SER A O 1
ATOM 581 N N . ARG A 1 73 ? 0.813 -7.439 0.541 1.00 97.00 73 ARG A N 1
ATOM 582 C CA . ARG A 1 73 ? 1.576 -6.945 -0.613 1.00 97.00 73 ARG A CA 1
ATOM 583 C C . ARG A 1 73 ? 1.225 -7.712 -1.883 1.00 97.00 73 ARG A C 1
ATOM 585 O O . ARG A 1 73 ? 1.019 -7.095 -2.924 1.00 97.00 73 ARG A O 1
ATOM 592 N N . TRP A 1 74 ? 1.178 -9.040 -1.817 1.00 96.00 74 TRP A N 1
ATOM 593 C CA . TRP A 1 74 ? 0.878 -9.864 -2.986 1.00 96.00 74 TRP A CA 1
ATOM 594 C C . TRP A 1 74 ? -0.560 -9.664 -3.477 1.00 96.00 74 TRP A C 1
ATOM 596 O O . TRP A 1 74 ? -0.777 -9.482 -4.675 1.00 96.00 74 TRP A O 1
ATOM 606 N N . THR A 1 75 ? -1.525 -9.606 -2.558 1.00 96.31 75 THR A N 1
ATOM 607 C CA . THR A 1 75 ? -2.923 -9.283 -2.870 1.00 96.31 75 THR A CA 1
ATOM 608 C C . THR A 1 75 ? -3.040 -7.900 -3.502 1.00 96.31 75 THR A C 1
ATOM 610 O O . THR A 1 75 ? -3.688 -7.752 -4.537 1.00 96.31 75 THR A O 1
ATOM 613 N N . ALA A 1 76 ? -2.364 -6.893 -2.936 1.00 96.88 76 ALA A N 1
ATOM 614 C CA . ALA A 1 76 ? -2.326 -5.550 -3.500 1.00 96.88 76 ALA A CA 1
ATOM 615 C C . ALA A 1 76 ? -1.778 -5.565 -4.932 1.00 96.88 76 ALA A C 1
ATOM 617 O O . ALA A 1 76 ? -2.440 -5.063 -5.827 1.00 96.88 76 ALA A O 1
ATOM 618 N N . LEU A 1 77 ? -0.633 -6.203 -5.190 1.00 97.12 77 LEU A N 1
ATOM 619 C CA . LEU A 1 77 ? -0.038 -6.260 -6.534 1.00 97.12 77 LEU A CA 1
ATOM 620 C C . LEU A 1 77 ? -0.929 -6.926 -7.595 1.00 97.12 77 LEU A C 1
ATOM 622 O O . LEU A 1 77 ? -0.734 -6.654 -8.775 1.00 97.12 77 LEU A O 1
ATOM 626 N N . ARG A 1 78 ? -1.858 -7.806 -7.200 1.00 95.44 78 ARG A N 1
ATOM 627 C CA . ARG A 1 78 ? -2.788 -8.490 -8.117 1.00 95.44 78 ARG A CA 1
ATOM 628 C C . ARG A 1 78 ? -4.106 -7.756 -8.316 1.00 95.44 78 ARG A C 1
ATOM 630 O O . ARG A 1 78 ? -4.691 -7.846 -9.391 1.00 95.44 78 ARG A O 1
ATOM 637 N N . ASN A 1 79 ? -4.593 -7.093 -7.270 1.00 95.62 79 ASN A N 1
ATOM 638 C CA . ASN A 1 79 ? -5.985 -6.661 -7.176 1.00 95.62 79 ASN A CA 1
ATOM 639 C C . ASN A 1 79 ? -6.135 -5.172 -6.838 1.00 95.62 79 ASN A C 1
ATOM 641 O O . ASN A 1 79 ? -7.234 -4.736 -6.515 1.00 95.62 79 ASN A O 1
ATOM 645 N N . LEU A 1 80 ? -5.071 -4.364 -6.923 1.00 95.94 80 LEU A N 1
ATOM 646 C CA . LEU A 1 80 ? -5.075 -2.980 -6.433 1.00 95.94 80 LEU A CA 1
ATOM 647 C C . LEU A 1 80 ? -6.233 -2.141 -6.989 1.00 95.94 80 LEU A C 1
ATOM 649 O O . LEU A 1 80 ? -6.919 -1.441 -6.250 1.00 95.94 80 LEU A O 1
ATOM 653 N N . SER A 1 81 ? -6.496 -2.247 -8.292 1.00 95.38 81 SER A N 1
ATOM 654 C CA . SER A 1 81 ? -7.578 -1.507 -8.956 1.00 95.38 81 SER A CA 1
ATOM 655 C C . SER A 1 81 ? -8.995 -1.978 -8.601 1.00 95.38 81 SER A C 1
ATOM 657 O O . SER A 1 81 ? -9.965 -1.402 -9.092 1.00 95.38 81 SER A O 1
ATOM 659 N N . LYS A 1 82 ? -9.112 -3.065 -7.834 1.00 95.81 82 LYS A N 1
ATOM 660 C CA . LYS A 1 82 ? -10.363 -3.639 -7.319 1.00 95.81 82 LYS A CA 1
ATOM 661 C C . LYS A 1 82 ? -10.668 -3.202 -5.885 1.00 95.81 82 LYS A C 1
ATOM 663 O O . LYS A 1 82 ? -11.687 -3.567 -5.312 1.00 95.81 82 LYS A O 1
ATOM 668 N N . LEU A 1 83 ? -9.773 -2.419 -5.287 1.00 95.94 83 LEU A N 1
ATOM 669 C CA . LEU A 1 83 ? -10.023 -1.728 -4.033 1.00 95.94 83 LEU A CA 1
ATOM 670 C C . LEU A 1 83 ? -10.777 -0.434 -4.341 1.00 95.94 83 LEU A C 1
ATOM 672 O O . LEU A 1 83 ? -10.164 0.495 -4.852 1.00 95.94 83 LEU A O 1
ATOM 676 N N . ASP A 1 84 ? -12.077 -0.355 -4.057 1.00 93.56 84 ASP A N 1
ATOM 677 C CA . ASP A 1 84 ? -12.895 0.816 -4.426 1.00 93.56 84 ASP A CA 1
ATOM 678 C C . ASP A 1 84 ? -12.543 2.079 -3.609 1.00 93.56 84 ASP A C 1
ATOM 680 O O . ASP A 1 84 ? -12.512 3.200 -4.132 1.00 93.56 84 ASP A O 1
ATOM 684 N N . ASP A 1 85 ? -12.152 1.900 -2.342 1.00 94.19 85 ASP A N 1
ATOM 685 C CA . ASP A 1 85 ? -11.786 3.003 -1.450 1.00 94.19 85 ASP A CA 1
ATOM 686 C C . ASP A 1 85 ? -10.519 3.733 -1.930 1.00 94.19 85 ASP A C 1
ATOM 688 O O . ASP A 1 85 ? -9.393 3.240 -1.815 1.00 94.19 85 ASP A O 1
ATOM 692 N N . ARG A 1 86 ? -10.707 4.957 -2.442 1.00 94.25 86 ARG A N 1
ATOM 693 C CA . ARG A 1 86 ? -9.629 5.789 -2.998 1.00 94.25 86 ARG A CA 1
ATOM 694 C C . ARG A 1 86 ? -8.536 6.122 -1.981 1.00 94.25 86 ARG A C 1
ATOM 696 O O . ARG A 1 86 ? -7.372 6.209 -2.367 1.00 94.25 86 ARG A O 1
ATOM 703 N N . ARG A 1 87 ? -8.881 6.332 -0.704 1.00 94.75 87 ARG A N 1
ATOM 704 C CA . ARG A 1 87 ? -7.893 6.698 0.328 1.00 94.75 87 ARG A CA 1
ATOM 705 C C . ARG A 1 87 ? -7.046 5.493 0.695 1.00 94.75 87 ARG A C 1
ATOM 707 O O . ARG A 1 87 ? -5.822 5.587 0.655 1.00 94.75 87 ARG A O 1
ATOM 714 N N . ALA A 1 88 ? -7.690 4.351 0.929 1.00 96.31 88 ALA A N 1
ATOM 715 C CA . ALA A 1 88 ? -6.979 3.106 1.189 1.00 96.31 88 ALA A CA 1
ATOM 716 C C . ALA A 1 88 ? -6.062 2.748 0.008 1.00 96.31 88 ALA A C 1
ATOM 718 O O . ALA A 1 88 ? -4.906 2.378 0.202 1.00 96.31 88 ALA A O 1
ATOM 719 N N . ARG A 1 89 ? -6.531 2.946 -1.230 1.00 96.88 89 ARG A N 1
ATOM 720 C CA . ARG A 1 89 ? -5.737 2.703 -2.439 1.00 96.88 89 ARG A CA 1
ATOM 721 C C . ARG A 1 89 ? -4.524 3.625 -2.561 1.00 96.88 89 ARG A C 1
ATOM 723 O O . ARG A 1 89 ? -3.438 3.150 -2.885 1.00 96.88 89 ARG A O 1
ATOM 730 N N . ALA A 1 90 ? -4.660 4.907 -2.221 1.00 95.81 90 ALA A N 1
ATOM 731 C CA . ALA A 1 90 ? -3.526 5.832 -2.159 1.00 95.81 90 ALA A CA 1
ATOM 732 C C . ALA A 1 90 ? -2.472 5.396 -1.121 1.00 95.81 90 ALA A C 1
ATOM 734 O O . ALA A 1 90 ? -1.272 5.461 -1.394 1.00 95.81 90 ALA A O 1
ATOM 735 N N . VAL A 1 91 ? -2.908 4.895 0.040 1.00 97.50 91 VAL A N 1
ATOM 736 C CA . VAL A 1 91 ? -2.014 4.348 1.077 1.00 97.50 91 VAL A CA 1
ATOM 737 C C . VAL A 1 91 ? -1.277 3.113 0.565 1.00 97.50 91 VAL A C 1
ATOM 739 O O . VAL A 1 91 ? -0.060 3.021 0.721 1.00 97.50 91 VAL A O 1
ATOM 742 N N . VAL A 1 92 ? -1.981 2.194 -0.101 1.00 98.06 92 VAL A N 1
ATOM 743 C CA . VAL A 1 92 ? -1.378 0.998 -0.707 1.00 98.06 92 VAL A CA 1
ATOM 744 C C . VAL A 1 92 ? -0.349 1.386 -1.775 1.00 98.06 92 VAL A C 1
ATOM 746 O O . VAL A 1 92 ? 0.761 0.856 -1.763 1.00 98.06 92 VAL A O 1
ATOM 749 N N . TRP A 1 93 ? -0.650 2.351 -2.650 1.00 98.06 93 TRP A N 1
ATOM 750 C CA . TRP A 1 93 ? 0.316 2.862 -3.630 1.00 98.06 93 TRP A CA 1
ATOM 751 C C . TRP A 1 93 ? 1.572 3.447 -2.984 1.00 98.06 93 TRP A C 1
ATOM 753 O O . TRP A 1 93 ? 2.683 3.200 -3.459 1.00 98.06 93 TRP A O 1
ATOM 763 N N . GLY A 1 94 ? 1.398 4.217 -1.906 1.00 97.75 94 GLY A N 1
ATOM 764 C CA . GLY A 1 94 ? 2.501 4.741 -1.105 1.00 97.75 94 GLY A CA 1
ATOM 765 C C . GLY A 1 94 ? 3.353 3.624 -0.507 1.00 97.75 94 GLY A C 1
ATOM 766 O O . GLY A 1 94 ? 4.566 3.625 -0.691 1.00 97.75 94 GLY A O 1
ATOM 767 N N . ALA A 1 95 ? 2.718 2.628 0.115 1.00 98.19 95 ALA A N 1
ATOM 768 C CA . ALA A 1 95 ? 3.402 1.493 0.728 1.00 98.19 95 ALA A CA 1
ATOM 769 C C . ALA A 1 95 ? 4.190 0.651 -0.294 1.00 98.19 95 ALA A C 1
ATOM 771 O O . ALA A 1 95 ? 5.316 0.242 -0.018 1.00 98.19 95 ALA A O 1
ATOM 772 N N . LEU A 1 96 ? 3.641 0.422 -1.494 1.00 98.38 96 LEU A N 1
ATOM 773 C CA . LEU A 1 96 ? 4.349 -0.291 -2.563 1.00 98.38 96 LEU A CA 1
ATOM 774 C C . LEU A 1 96 ? 5.551 0.501 -3.090 1.00 98.38 96 LEU A C 1
ATOM 776 O O . LEU A 1 96 ? 6.589 -0.088 -3.382 1.00 98.38 96 LEU A O 1
ATOM 780 N N . TRP A 1 97 ? 5.433 1.826 -3.200 1.00 98.19 97 TRP A N 1
ATOM 781 C CA . TRP A 1 97 ? 6.559 2.682 -3.578 1.00 98.19 97 TRP A CA 1
ATOM 782 C C . TRP A 1 97 ? 7.659 2.666 -2.511 1.00 98.19 97 TRP A C 1
ATOM 784 O O . TRP A 1 97 ? 8.834 2.492 -2.827 1.00 98.19 97 TRP A O 1
ATOM 794 N N . ASP A 1 98 ? 7.272 2.765 -1.242 1.00 97.94 98 ASP A N 1
ATOM 795 C CA . ASP A 1 98 ? 8.185 2.643 -0.111 1.00 97.94 98 ASP A CA 1
ATOM 796 C C . ASP A 1 98 ? 8.887 1.281 -0.070 1.00 97.94 98 ASP A C 1
ATOM 798 O O . ASP A 1 98 ? 10.065 1.216 0.275 1.00 97.94 98 ASP A O 1
ATOM 802 N N . ASP A 1 99 ? 8.205 0.199 -0.456 1.00 97.88 99 ASP A N 1
ATOM 803 C CA . ASP A 1 99 ? 8.816 -1.123 -0.588 1.00 97.88 99 ASP A CA 1
ATOM 804 C C . ASP A 1 99 ? 9.859 -1.181 -1.721 1.00 97.88 99 ASP A C 1
ATOM 806 O O . ASP A 1 99 ? 10.828 -1.927 -1.592 1.00 97.88 99 ASP A O 1
ATOM 810 N N . VAL A 1 100 ? 9.720 -0.406 -2.806 1.00 97.56 100 VAL A N 1
ATOM 811 C CA . VAL A 1 100 ? 10.788 -0.273 -3.821 1.00 97.56 100 VAL A CA 1
ATOM 812 C C . VAL A 1 100 ? 11.997 0.436 -3.215 1.00 97.56 100 VAL A C 1
ATOM 814 O O . VAL A 1 100 ? 13.120 -0.051 -3.342 1.00 97.56 100 VAL A O 1
ATOM 817 N N . LEU A 1 101 ? 11.769 1.552 -2.515 1.00 96.75 101 LEU A N 1
ATOM 818 C CA . LEU A 1 101 ? 12.833 2.338 -1.879 1.00 96.75 101 LEU A CA 1
ATOM 819 C C . LEU A 1 101 ? 13.567 1.557 -0.779 1.00 96.75 101 LEU A C 1
ATOM 821 O O . LEU A 1 101 ? 14.779 1.692 -0.632 1.00 96.75 101 LEU A O 1
ATOM 825 N N . ASP A 1 102 ? 12.848 0.709 -0.044 1.00 96.56 102 ASP A N 1
ATOM 826 C CA . ASP A 1 102 ? 13.400 -0.173 0.989 1.00 96.56 102 ASP A CA 1
ATOM 827 C C . ASP A 1 102 ? 13.998 -1.478 0.406 1.00 96.56 102 ASP A C 1
ATOM 829 O O . ASP A 1 102 ? 14.366 -2.370 1.172 1.00 96.56 102 ASP A O 1
ATOM 833 N N . ALA A 1 103 ? 14.072 -1.627 -0.925 1.00 95.56 103 ALA A N 1
ATOM 834 C CA . ALA A 1 103 ? 14.543 -2.828 -1.629 1.00 95.56 103 ALA A CA 1
ATOM 835 C C . ALA A 1 103 ? 13.779 -4.128 -1.274 1.00 95.56 103 ALA A C 1
ATOM 837 O O . ALA A 1 103 ? 14.323 -5.232 -1.304 1.00 95.56 103 ALA A O 1
ATOM 838 N N . ARG A 1 104 ? 12.488 -4.009 -0.947 1.00 95.81 104 ARG A N 1
ATOM 839 C CA . ARG A 1 104 ? 11.566 -5.110 -0.602 1.00 95.81 104 ARG A CA 1
ATOM 840 C C . ARG A 1 104 ? 10.628 -5.508 -1.743 1.00 95.81 104 ARG A C 1
ATOM 842 O O . ARG A 1 104 ? 9.978 -6.553 -1.657 1.00 95.81 104 ARG A O 1
ATOM 849 N N . LEU A 1 105 ? 10.531 -4.682 -2.780 1.00 95.88 105 LEU A N 1
ATOM 850 C CA . LEU A 1 105 ? 9.761 -4.933 -3.993 1.00 95.88 105 LEU A CA 1
ATOM 851 C C . LEU A 1 105 ? 10.644 -4.642 -5.215 1.00 95.88 105 LEU A C 1
ATOM 853 O O . LEU A 1 105 ? 11.176 -3.536 -5.314 1.00 95.88 105 LEU A O 1
ATOM 857 N N . PRO A 1 106 ? 10.800 -5.582 -6.167 1.00 95.19 106 PRO A N 1
ATOM 858 C CA . PRO A 1 106 ? 11.529 -5.302 -7.396 1.00 95.19 106 PRO A CA 1
ATOM 859 C C . PRO A 1 106 ? 10.891 -4.141 -8.163 1.00 95.19 106 PRO A C 1
ATOM 861 O O . PRO A 1 106 ? 9.673 -4.114 -8.354 1.00 95.19 106 PRO A O 1
ATOM 864 N N . ALA A 1 107 ? 11.714 -3.227 -8.677 1.00 95.38 107 ALA A N 1
ATOM 865 C CA . ALA A 1 107 ? 11.252 -2.071 -9.444 1.00 95.38 107 ALA A CA 1
ATOM 866 C C . ALA A 1 107 ? 10.325 -2.455 -10.612 1.00 95.38 107 ALA A C 1
ATOM 868 O O . ALA A 1 107 ? 9.287 -1.828 -10.819 1.00 95.38 107 ALA A O 1
ATOM 869 N N . ARG A 1 108 ? 10.655 -3.544 -11.324 1.00 94.19 108 ARG A N 1
ATOM 870 C CA . ARG A 1 108 ? 9.827 -4.088 -12.413 1.00 94.19 108 ARG A CA 1
ATOM 871 C C . ARG A 1 108 ? 8.428 -4.502 -11.952 1.00 94.19 108 ARG A C 1
ATOM 873 O O . ARG A 1 108 ? 7.469 -4.314 -12.690 1.00 94.19 108 ARG A O 1
ATOM 880 N N . SER A 1 109 ? 8.302 -5.034 -10.736 1.00 95.81 109 SER A N 1
ATOM 881 C CA . SER A 1 109 ? 7.017 -5.466 -10.182 1.00 95.81 109 SER A CA 1
ATOM 882 C C . SER A 1 109 ? 6.140 -4.264 -9.841 1.00 95.81 109 SER A C 1
ATOM 884 O O . SER A 1 109 ? 4.944 -4.293 -10.112 1.00 95.81 109 SER A O 1
ATOM 886 N N . TYR A 1 110 ? 6.732 -3.188 -9.310 1.00 97.44 110 TYR A N 1
ATOM 887 C CA . TYR A 1 110 ? 6.020 -1.926 -9.097 1.00 97.44 110 TYR A CA 1
ATOM 888 C C . TYR A 1 110 ? 5.561 -1.303 -10.421 1.00 97.44 110 TYR A C 1
ATOM 890 O O . TYR A 1 110 ? 4.389 -0.965 -10.563 1.00 97.44 110 TYR A O 1
ATOM 898 N N . ALA A 1 111 ? 6.453 -1.212 -11.414 1.00 96.38 111 ALA A N 1
ATOM 899 C CA . ALA A 1 111 ? 6.110 -0.679 -12.731 1.00 96.38 111 ALA A CA 1
ATOM 900 C C . ALA A 1 111 ? 4.993 -1.496 -13.408 1.00 96.38 111 ALA A C 1
ATOM 902 O O . ALA A 1 111 ? 4.035 -0.920 -13.918 1.00 96.38 111 ALA A O 1
ATOM 903 N N . ALA A 1 112 ? 5.056 -2.830 -13.344 1.00 96.44 112 ALA A N 1
ATOM 904 C CA . ALA A 1 112 ? 3.998 -3.703 -13.853 1.00 96.44 112 ALA A CA 1
ATOM 905 C C . ALA A 1 112 ? 2.655 -3.477 -13.136 1.00 96.44 112 ALA A C 1
ATOM 907 O O . ALA A 1 112 ? 1.612 -3.425 -13.791 1.00 96.44 112 ALA A O 1
ATOM 908 N N . ALA A 1 113 ? 2.670 -3.287 -11.812 1.00 97.50 113 ALA A N 1
ATOM 909 C CA . ALA A 1 113 ? 1.466 -2.964 -11.053 1.00 97.50 113 ALA A CA 1
ATOM 910 C C . ALA A 1 113 ? 0.875 -1.610 -11.476 1.00 97.50 113 ALA A C 1
ATOM 912 O O . ALA A 1 113 ? -0.334 -1.523 -11.685 1.00 97.50 113 ALA A O 1
ATOM 913 N N . VAL A 1 114 ? 1.702 -0.575 -11.675 1.00 97.81 114 VAL A N 1
ATOM 914 C CA . VAL A 1 114 ? 1.254 0.735 -12.188 1.00 97.81 114 VAL A CA 1
ATOM 915 C C . VAL A 1 114 ? 0.618 0.600 -13.571 1.00 97.81 114 VAL A C 1
ATOM 917 O O . VAL A 1 114 ? -0.470 1.124 -13.784 1.00 97.81 114 VAL A O 1
ATOM 920 N N . LEU A 1 115 ? 1.236 -0.144 -14.491 1.00 96.44 115 LEU A N 1
ATOM 921 C CA . LEU A 1 115 ? 0.683 -0.354 -15.835 1.00 96.44 115 LEU A CA 1
ATOM 922 C C . LEU A 1 115 ? -0.642 -1.133 -15.815 1.00 96.44 115 LEU A C 1
ATOM 924 O O . LEU A 1 115 ? -1.535 -0.850 -16.608 1.00 96.44 115 LEU A O 1
ATOM 928 N N . THR A 1 116 ? -0.781 -2.093 -14.899 1.00 96.94 116 THR A N 1
ATOM 929 C CA . THR A 1 116 ? -1.978 -2.943 -14.792 1.00 96.94 116 THR A CA 1
ATOM 930 C C . THR A 1 116 ? -3.134 -2.226 -14.095 1.00 96.94 116 THR A C 1
ATOM 932 O O . THR A 1 116 ? -4.282 -2.318 -14.527 1.00 96.94 116 THR A O 1
ATOM 935 N N . HIS A 1 117 ? -2.848 -1.512 -13.005 1.00 97.25 117 HIS A N 1
ATOM 936 C CA . HIS A 1 117 ? -3.870 -0.974 -12.106 1.00 97.25 117 HIS A CA 1
ATOM 937 C C . HIS A 1 117 ? -4.035 0.542 -12.189 1.00 97.25 117 HIS A C 1
ATOM 939 O O . HIS A 1 117 ? -5.133 1.037 -11.936 1.00 97.25 117 HIS A O 1
ATOM 945 N N . GLY A 1 118 ? -2.990 1.278 -12.573 1.00 94.94 118 GLY A N 1
ATOM 946 C CA . GLY A 1 118 ? -3.004 2.741 -12.643 1.00 94.94 118 GLY A CA 1
ATOM 947 C C . GLY A 1 118 ? -4.053 3.284 -13.612 1.00 94.94 118 GLY A C 1
ATOM 948 O O . GLY A 1 118 ? -4.650 4.316 -13.339 1.00 94.94 118 GLY A O 1
ATOM 949 N N . VAL A 1 119 ? -4.379 2.550 -14.682 1.00 92.62 119 VAL A N 1
ATOM 950 C CA . VAL A 1 119 ? -5.426 2.934 -15.650 1.00 92.62 119 VAL A CA 1
ATOM 951 C C . VAL A 1 119 ? -6.821 3.085 -15.025 1.00 92.62 119 VAL A C 1
ATOM 953 O O . VAL A 1 119 ? -7.677 3.760 -15.589 1.00 92.62 119 VAL A O 1
ATOM 956 N N . ARG A 1 120 ? -7.069 2.463 -13.863 1.00 94.31 120 ARG A N 1
ATOM 957 C CA . ARG A 1 120 ? -8.336 2.583 -13.122 1.00 94.31 120 ARG A CA 1
ATOM 958 C C . ARG A 1 120 ? -8.317 3.702 -12.078 1.00 94.31 120 ARG A C 1
ATOM 960 O O . ARG A 1 120 ? -9.315 3.892 -11.382 1.00 94.31 120 ARG A O 1
ATOM 967 N N . GLU A 1 121 ? -7.221 4.448 -11.965 1.00 95.50 121 GLU A N 1
ATOM 968 C CA . GLU A 1 121 ? -7.200 5.675 -11.178 1.00 95.50 121 GLU A CA 1
ATOM 969 C C . GLU A 1 121 ? -7.868 6.813 -11.945 1.00 95.50 121 GLU A C 1
ATOM 971 O O . GLU A 1 121 ? -7.464 7.177 -13.044 1.00 95.50 121 GLU A O 1
ATOM 976 N N . ASN A 1 122 ? -8.892 7.399 -11.328 1.00 91.31 122 ASN A N 1
ATOM 977 C CA . ASN A 1 122 ? -9.663 8.492 -11.924 1.00 91.31 122 ASN A CA 1
ATOM 978 C C . ASN A 1 122 ? -9.095 9.881 -11.595 1.00 91.31 122 ASN A C 1
ATOM 980 O O . ASN A 1 122 ? -9.583 10.880 -12.117 1.00 91.31 122 ASN A O 1
ATOM 984 N N . ASP A 1 123 ? -8.118 9.963 -10.691 1.00 93.19 123 ASP A N 1
ATOM 985 C CA . ASP A 1 123 ? -7.445 11.213 -10.352 1.00 93.19 123 ASP A CA 1
ATOM 986 C C . ASP A 1 123 ? -6.189 11.367 -11.214 1.00 93.19 123 ASP A C 1
ATOM 988 O O . ASP A 1 123 ? -5.271 10.545 -11.156 1.00 93.19 123 ASP A O 1
ATOM 992 N N . ILE A 1 124 ? -6.161 12.424 -12.028 1.00 93.62 124 ILE A N 1
ATOM 993 C CA . ILE A 1 124 ? -5.069 12.666 -12.974 1.00 93.62 124 ILE A CA 1
ATOM 994 C C . ILE A 1 124 ? -3.732 12.913 -12.267 1.00 93.62 124 ILE A C 1
ATOM 996 O O . ILE A 1 124 ? -2.701 12.460 -12.759 1.00 93.62 124 ILE A O 1
ATOM 1000 N N . GLY A 1 125 ? -3.743 13.574 -11.106 1.00 95.19 125 GLY A N 1
ATOM 1001 C CA . GLY A 1 125 ? -2.535 13.851 -10.335 1.00 95.19 125 GLY A CA 1
ATOM 1002 C C . GLY A 1 125 ? -1.958 12.575 -9.730 1.00 95.19 125 GLY A C 1
ATOM 1003 O O . GLY A 1 125 ? -0.747 12.362 -9.771 1.00 95.19 125 GLY A O 1
ATOM 1004 N N . VAL A 1 126 ? -2.823 11.678 -9.245 1.00 94.62 126 VAL A N 1
ATOM 1005 C CA . VAL A 1 126 ? -2.409 10.342 -8.793 1.00 94.62 126 VAL A CA 1
ATOM 1006 C C . VAL A 1 126 ? -1.821 9.544 -9.953 1.00 94.62 126 VAL A C 1
ATOM 1008 O O . VAL A 1 126 ? -0.730 8.998 -9.815 1.00 94.62 126 VAL A O 1
ATOM 1011 N N . LEU A 1 127 ? -2.489 9.502 -11.108 1.00 96.44 127 LEU A N 1
ATOM 1012 C CA . LEU A 1 127 ? -1.994 8.755 -12.266 1.00 96.44 127 LEU A CA 1
ATOM 1013 C C . LEU A 1 127 ? -0.631 9.274 -12.754 1.00 96.44 127 LEU A C 1
ATOM 1015 O O . LEU A 1 127 ? 0.279 8.475 -12.972 1.00 96.44 127 LEU A O 1
ATOM 1019 N N . GLN A 1 128 ? -0.467 10.593 -12.885 1.00 97.25 128 GLN A N 1
ATOM 1020 C CA . GLN A 1 128 ? 0.809 11.212 -13.262 1.00 97.25 128 GLN A CA 1
ATOM 1021 C C . GLN A 1 128 ? 1.923 10.826 -12.286 1.00 97.25 128 GLN A C 1
ATOM 1023 O O . GLN A 1 128 ? 2.961 10.316 -12.709 1.00 97.25 128 GLN A O 1
ATOM 1028 N N . LEU A 1 129 ? 1.667 10.960 -10.982 1.00 97.50 129 LEU A N 1
ATOM 1029 C CA . LEU A 1 129 ? 2.616 10.578 -9.940 1.00 97.50 129 LEU A CA 1
ATOM 1030 C C . LEU A 1 129 ? 3.016 9.097 -10.030 1.00 97.50 129 LEU A C 1
ATOM 1032 O O . LEU A 1 129 ? 4.186 8.757 -9.851 1.00 97.50 129 LEU A O 1
ATOM 1036 N N . LEU A 1 130 ? 2.060 8.201 -10.283 1.00 97.81 130 LEU A N 1
ATOM 1037 C CA . LEU A 1 130 ? 2.332 6.768 -10.404 1.00 97.81 130 LEU A CA 1
ATOM 1038 C C . LEU A 1 130 ? 3.200 6.454 -11.623 1.00 97.81 130 LEU A C 1
ATOM 1040 O O . LEU A 1 130 ? 4.134 5.660 -11.512 1.00 97.81 130 LEU A O 1
ATOM 1044 N N . LEU A 1 131 ? 2.928 7.086 -12.765 1.00 97.50 131 LEU A N 1
ATOM 1045 C CA . LEU A 1 131 ? 3.718 6.910 -13.983 1.00 97.50 131 LEU A CA 1
ATOM 1046 C C . LEU A 1 131 ? 5.145 7.442 -13.808 1.00 97.50 131 LEU A C 1
ATOM 1048 O O . LEU A 1 131 ? 6.100 6.740 -14.138 1.00 97.50 131 LEU A O 1
ATOM 1052 N N . GLU A 1 132 ? 5.307 8.625 -13.213 1.00 97.81 132 GLU A N 1
ATOM 1053 C CA . GLU A 1 132 ? 6.622 9.187 -12.881 1.00 97.81 132 GLU A CA 1
ATOM 1054 C C . GLU A 1 132 ? 7.413 8.260 -11.953 1.00 97.81 132 GLU A C 1
ATOM 1056 O O . GLU A 1 132 ? 8.591 7.978 -12.187 1.00 97.81 132 GLU A O 1
ATOM 1061 N N . ARG A 1 133 ? 6.759 7.728 -10.913 1.00 97.81 133 ARG A N 1
ATOM 1062 C CA . ARG A 1 133 ? 7.371 6.747 -10.011 1.00 97.81 133 ARG A CA 1
ATOM 1063 C C . ARG A 1 133 ? 7.730 5.454 -10.730 1.00 97.81 133 ARG A C 1
ATOM 1065 O O . ARG A 1 133 ? 8.791 4.910 -10.449 1.00 97.81 133 ARG A O 1
ATOM 1072 N N . ALA A 1 134 ? 6.900 4.962 -11.648 1.00 96.88 134 ALA A N 1
ATOM 1073 C CA . ALA A 1 134 ? 7.186 3.750 -12.413 1.00 96.88 134 ALA A CA 1
ATOM 1074 C C . ALA A 1 134 ? 8.423 3.917 -13.307 1.00 96.88 134 ALA A C 1
ATOM 1076 O O . ALA A 1 134 ? 9.299 3.052 -13.293 1.00 96.88 134 ALA A O 1
ATOM 1077 N N . VAL A 1 135 ? 8.535 5.045 -14.017 1.00 95.50 135 VAL A N 1
ATOM 1078 C CA . VAL A 1 135 ? 9.727 5.387 -14.812 1.00 95.50 135 VAL A CA 1
ATOM 1079 C C . VAL A 1 135 ? 10.955 5.452 -13.906 1.00 95.50 135 VAL A C 1
ATOM 1081 O O . VAL A 1 135 ? 11.923 4.719 -14.112 1.00 95.50 135 VAL A O 1
ATOM 1084 N N . ARG A 1 136 ? 10.869 6.227 -12.817 1.00 95.88 136 ARG A N 1
ATOM 1085 C CA . ARG A 1 136 ? 11.950 6.357 -11.834 1.00 95.88 136 ARG A CA 1
ATOM 1086 C C . ARG A 1 136 ? 12.359 5.015 -11.227 1.00 95.88 136 ARG A C 1
ATOM 1088 O O 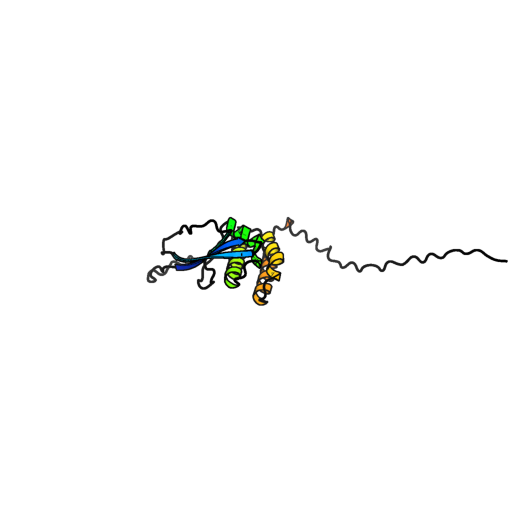. ARG A 1 136 ? 13.545 4.793 -10.989 1.00 95.88 136 ARG A O 1
ATOM 1095 N N . ALA A 1 137 ? 11.399 4.123 -10.970 1.00 95.44 137 ALA A N 1
ATOM 1096 C CA . ALA A 1 137 ? 11.659 2.791 -10.438 1.00 95.44 137 ALA A CA 1
ATOM 1097 C C . ALA A 1 137 ? 12.618 2.031 -11.354 1.00 95.44 137 ALA A C 1
ATOM 1099 O O . ALA A 1 137 ? 13.638 1.517 -10.900 1.00 95.44 137 ALA A O 1
ATOM 1100 N N . VAL A 1 138 ? 12.291 1.973 -12.645 1.00 92.31 138 VAL A N 1
ATOM 1101 C CA . VAL A 1 138 ? 13.050 1.212 -13.641 1.00 92.31 138 VAL A CA 1
ATOM 1102 C C . VAL A 1 138 ? 14.418 1.848 -13.896 1.00 92.31 138 VAL A C 1
ATOM 1104 O O . VAL A 1 138 ? 15.423 1.137 -13.914 1.00 92.31 138 VAL A O 1
ATOM 1107 N N . GLU A 1 139 ? 14.475 3.173 -14.029 1.00 91.62 139 GLU A N 1
ATOM 1108 C CA . GLU A 1 139 ? 15.709 3.905 -14.337 1.00 91.62 139 GLU A CA 1
ATOM 1109 C C . GLU A 1 139 ? 16.731 3.890 -13.196 1.00 91.62 139 GLU A C 1
ATOM 1111 O O . GLU A 1 139 ? 17.934 3.759 -13.441 1.00 91.62 139 GLU A O 1
ATOM 1116 N N . LEU A 1 140 ? 16.278 4.014 -11.946 1.00 93.25 140 LEU A N 1
ATOM 1117 C CA . LEU A 1 140 ? 17.179 4.123 -10.797 1.00 93.25 140 LEU A CA 1
ATOM 1118 C C . LEU A 1 140 ? 17.385 2.793 -10.072 1.00 93.25 140 LEU A C 1
ATOM 1120 O O . LEU A 1 140 ? 18.493 2.522 -9.620 1.00 93.25 140 LEU A O 1
ATOM 1124 N N . TYR A 1 141 ? 16.346 1.960 -9.976 1.00 93.38 141 TYR A N 1
ATOM 1125 C CA . TYR A 1 141 ? 16.349 0.749 -9.143 1.00 93.38 141 TYR A CA 1
ATOM 1126 C C . TYR A 1 141 ? 16.145 -0.551 -9.942 1.00 93.38 141 TYR A C 1
ATOM 1128 O O . TYR A 1 141 ? 16.206 -1.640 -9.372 1.00 93.38 141 TYR A O 1
ATOM 1136 N N . GLY A 1 142 ? 15.887 -0.473 -11.252 1.00 87.94 142 GLY A N 1
ATOM 1137 C CA . GLY A 1 142 ? 15.788 -1.646 -12.122 1.00 87.94 142 GLY A CA 1
ATOM 1138 C C . GLY A 1 142 ? 17.152 -2.280 -12.396 1.00 87.94 142 GLY A C 1
ATOM 1139 O O . GLY A 1 142 ? 18.147 -1.559 -12.506 1.00 87.94 142 GLY A O 1
ATOM 1140 N N . ASN A 1 143 ? 17.189 -3.609 -12.551 1.00 83.06 143 ASN A N 1
ATOM 1141 C CA . ASN A 1 143 ? 18.392 -4.338 -12.959 1.00 83.06 143 ASN A CA 1
ATOM 1142 C C . ASN A 1 143 ? 18.865 -3.823 -14.334 1.00 83.06 143 ASN A C 1
ATOM 1144 O O . ASN A 1 143 ? 18.079 -3.897 -15.279 1.00 83.06 143 ASN A O 1
ATOM 1148 N N . PRO A 1 144 ? 20.104 -3.317 -14.474 1.00 75.19 144 PRO A N 1
ATOM 1149 C CA . PRO A 1 144 ? 20.633 -2.850 -15.753 1.00 75.19 144 PRO A CA 1
ATOM 1150 C C . PRO A 1 144 ? 20.570 -3.894 -16.873 1.00 75.19 144 PRO A C 1
ATOM 1152 O O . PRO A 1 144 ? 20.357 -3.523 -18.020 1.00 75.19 144 PRO A O 1
ATOM 1155 N N . GLU A 1 145 ? 20.692 -5.184 -16.553 1.00 74.12 145 GLU A N 1
ATOM 1156 C CA . GLU A 1 145 ? 20.622 -6.268 -17.547 1.00 74.12 145 GLU A CA 1
ATOM 1157 C C . GLU A 1 145 ? 19.201 -6.471 -18.094 1.00 74.12 145 GLU A C 1
ATOM 1159 O O . GLU A 1 145 ? 19.020 -6.780 -19.270 1.00 74.12 145 GLU A O 1
ATOM 1164 N N . ASP A 1 146 ? 18.181 -6.209 -17.267 1.00 67.69 146 ASP A N 1
ATOM 1165 C CA . ASP A 1 146 ? 16.776 -6.225 -17.690 1.00 67.69 146 ASP A CA 1
ATOM 1166 C C . ASP A 1 146 ? 16.450 -4.986 -18.553 1.00 67.69 146 ASP A C 1
ATOM 1168 O O . ASP A 1 146 ? 15.469 -4.988 -19.298 1.00 67.69 146 ASP A O 1
ATOM 1172 N N . ARG A 1 147 ? 17.283 -3.929 -18.505 1.00 60.69 147 ARG A N 1
ATOM 1173 C CA . ARG A 1 147 ? 17.175 -2.727 -19.354 1.00 60.69 147 ARG A CA 1
ATOM 1174 C C . ARG A 1 147 ? 17.737 -2.972 -20.750 1.00 60.69 147 ARG A C 1
ATOM 1176 O O . ARG A 1 147 ? 18.349 -2.065 -21.307 1.00 60.69 147 ARG A O 1
ATOM 1183 N N . CYS A 1 148 ? 17.506 -4.144 -21.345 1.00 49.44 148 CYS A N 1
ATOM 1184 C CA . CYS A 1 148 ? 17.810 -4.432 -22.753 1.00 49.44 148 CYS A CA 1
ATOM 1185 C C . CYS A 1 148 ? 16.919 -3.617 -23.721 1.00 49.44 148 CYS A C 1
ATOM 1187 O O . CYS A 1 148 ? 16.372 -4.098 -24.707 1.00 49.44 148 CYS A O 1
ATOM 1189 N N . TRP A 1 149 ? 16.773 -2.330 -23.427 1.00 49.28 149 TRP A N 1
ATOM 1190 C CA . TRP A 1 149 ? 16.576 -1.268 -24.374 1.00 49.28 149 TRP A CA 1
ATOM 1191 C C . TRP A 1 149 ? 17.837 -1.198 -25.230 1.00 49.28 149 TRP A C 1
ATOM 1193 O O . TRP A 1 149 ? 18.811 -0.529 -24.902 1.00 49.28 149 TRP A O 1
ATOM 1203 N N . ASP A 1 150 ? 17.836 -1.927 -26.335 1.00 46.31 150 ASP A N 1
ATOM 1204 C CA . ASP A 1 150 ? 18.790 -1.666 -27.395 1.00 46.31 150 ASP A CA 1
ATOM 1205 C C . ASP A 1 150 ? 18.333 -0.358 -28.062 1.00 46.31 150 ASP A C 1
ATOM 1207 O O . ASP A 1 150 ? 17.346 -0.335 -28.813 1.00 46.31 150 ASP A O 1
ATOM 1211 N N . ASN A 1 151 ? 18.991 0.763 -27.734 1.00 52.72 151 ASN A N 1
ATOM 1212 C CA . ASN A 1 151 ? 18.629 2.130 -28.151 1.00 52.72 151 ASN A CA 1
ATOM 1213 C C . ASN A 1 151 ? 18.528 2.297 -29.685 1.00 52.72 151 ASN A C 1
ATOM 1215 O O . ASN A 1 151 ? 18.117 3.353 -30.164 1.00 52.72 151 ASN A O 1
ATOM 1219 N N . ALA A 1 152 ? 18.914 1.285 -30.466 1.00 49.47 152 ALA A N 1
ATOM 1220 C CA . ALA A 1 152 ? 18.842 1.240 -31.922 1.00 49.47 152 ALA A CA 1
ATOM 1221 C C . ALA A 1 152 ? 17.503 0.711 -32.486 1.00 49.47 152 ALA A C 1
ATOM 1223 O O . ALA A 1 152 ? 17.247 0.859 -33.684 1.00 49.47 152 ALA A O 1
ATOM 1224 N N . SER A 1 153 ? 16.644 0.098 -31.664 1.00 51.28 153 SER A N 1
ATOM 1225 C CA . SER A 1 153 ? 15.476 -0.667 -32.138 1.00 51.28 153 SER A CA 1
ATOM 1226 C C . SER A 1 153 ? 14.182 0.143 -32.320 1.00 51.28 153 SER A C 1
ATOM 1228 O O . SER A 1 153 ? 13.293 -0.293 -33.050 1.00 51.28 153 SER A O 1
ATOM 1230 N N . TRP A 1 154 ? 14.083 1.355 -31.757 1.00 47.34 154 TRP A N 1
ATOM 1231 C CA . TRP A 1 154 ? 12.897 2.224 -31.880 1.00 47.34 154 TRP A CA 1
ATOM 1232 C C . TRP A 1 154 ? 12.783 2.939 -33.230 1.00 47.34 154 TRP A C 1
ATOM 1234 O O . TRP A 1 154 ? 11.859 3.730 -33.426 1.00 47.34 154 TRP A O 1
ATOM 1244 N N . ARG A 1 155 ? 13.703 2.694 -34.174 1.00 39.84 155 ARG A N 1
ATOM 1245 C CA . ARG A 1 155 ? 13.631 3.297 -35.504 1.00 39.84 155 ARG A CA 1
ATOM 1246 C C . ARG A 1 155 ? 12.332 2.830 -36.165 1.00 39.84 155 ARG A C 1
ATOM 1248 O O . ARG A 1 155 ? 12.254 1.710 -36.668 1.00 39.84 155 ARG A O 1
ATOM 1255 N N . TRP A 1 156 ? 11.323 3.703 -36.127 1.00 39.00 156 TRP A N 1
ATOM 1256 C CA . TRP A 1 156 ? 10.053 3.557 -36.825 1.00 39.00 156 TRP A CA 1
ATOM 1257 C C . TRP A 1 156 ? 10.330 2.998 -38.220 1.00 39.00 156 TRP A C 1
ATOM 1259 O O . TRP A 1 156 ? 11.019 3.630 -39.026 1.00 39.00 156 TRP A O 1
ATOM 1269 N N . ARG A 1 157 ? 9.851 1.780 -38.486 1.00 40.88 157 ARG A N 1
ATOM 1270 C CA . ARG A 1 157 ? 9.868 1.200 -39.826 1.00 40.88 157 ARG A CA 1
ATOM 1271 C C . ARG A 1 157 ? 8.533 1.570 -40.459 1.00 40.88 157 ARG A C 1
ATOM 1273 O O . ARG A 1 157 ? 7.542 0.918 -40.128 1.00 40.88 157 ARG A O 1
ATOM 1280 N N . PRO A 1 158 ? 8.461 2.593 -41.331 1.00 41.84 158 PRO A N 1
ATOM 1281 C CA . PRO A 1 158 ? 7.241 2.811 -42.085 1.00 41.84 158 PRO A CA 1
ATOM 1282 C C . PRO A 1 158 ? 6.942 1.524 -42.855 1.00 41.84 158 PRO A C 1
ATOM 1284 O O . PRO A 1 158 ? 7.825 0.957 -43.505 1.00 41.84 158 PRO A O 1
ATOM 1287 N N . THR A 1 159 ? 5.713 1.029 -42.734 1.00 50.44 159 THR A N 1
ATOM 1288 C CA . THR A 1 159 ? 5.233 -0.099 -43.525 1.00 50.44 159 THR A CA 1
ATOM 1289 C C . THR A 1 159 ? 5.399 0.262 -44.995 1.00 50.44 159 THR A C 1
ATOM 1291 O O . THR A 1 159 ? 4.756 1.178 -45.507 1.00 50.44 159 THR A O 1
ATOM 1294 N N . SER A 1 160 ? 6.311 -0.422 -45.689 1.00 47.16 160 SER A N 1
ATOM 1295 C CA . SER A 1 160 ? 6.442 -0.256 -47.130 1.00 47.16 160 SER A CA 1
ATOM 1296 C C . SER A 1 160 ? 5.108 -0.663 -47.766 1.00 47.16 160 SER A C 1
ATOM 1298 O O . SER A 1 160 ? 4.570 -1.725 -47.427 1.00 47.16 160 SER A O 1
ATOM 1300 N N . PRO A 1 161 ? 4.523 0.156 -48.661 1.00 47.69 161 PRO A N 1
ATOM 1301 C CA . PRO A 1 161 ? 3.291 -0.233 -49.319 1.00 47.69 161 PRO A CA 1
ATOM 1302 C C . PRO A 1 161 ? 3.574 -1.530 -50.070 1.00 47.69 161 PRO A C 1
ATOM 1304 O O . PRO A 1 161 ? 4.495 -1.580 -50.890 1.00 47.69 161 PRO A O 1
ATOM 1307 N N . ARG A 1 162 ? 2.804 -2.590 -49.787 1.00 50.84 162 ARG A N 1
ATOM 1308 C CA . ARG A 1 162 ? 2.832 -3.815 -50.591 1.00 50.84 162 ARG A CA 1
ATOM 1309 C C . ARG A 1 162 ? 2.565 -3.407 -52.032 1.00 50.84 162 ARG A C 1
ATOM 1311 O O . ARG A 1 162 ? 1.430 -3.116 -52.406 1.00 50.84 162 ARG A O 1
ATOM 1318 N N . ARG A 1 163 ? 3.626 -3.375 -52.836 1.00 47.62 163 ARG A N 1
ATOM 1319 C CA . ARG A 1 163 ? 3.548 -3.186 -54.277 1.00 47.62 163 ARG A CA 1
ATOM 1320 C C . ARG A 1 163 ? 2.724 -4.363 -54.789 1.00 47.62 163 ARG A C 1
ATOM 1322 O O . ARG A 1 163 ? 3.221 -5.486 -54.832 1.00 47.62 163 ARG A O 1
ATOM 1329 N N . ARG A 1 164 ? 1.439 -4.142 -55.087 1.00 44.81 164 ARG A N 1
ATOM 1330 C CA . ARG A 1 164 ? 0.625 -5.137 -55.789 1.00 44.81 164 ARG A CA 1
ATOM 1331 C C . ARG A 1 164 ? 1.353 -5.417 -57.099 1.00 44.81 164 ARG A C 1
ATOM 1333 O O . ARG A 1 164 ? 1.436 -4.545 -57.961 1.00 44.81 164 ARG A O 1
ATOM 1340 N N . ALA A 1 165 ? 1.944 -6.601 -57.206 1.00 47.78 165 ALA A N 1
ATOM 1341 C CA . ALA A 1 165 ? 2.458 -7.105 -58.461 1.00 47.78 165 ALA A CA 1
ATOM 1342 C C . ALA A 1 165 ? 1.256 -7.245 -59.398 1.00 47.78 165 ALA A C 1
ATOM 1344 O O . ALA A 1 165 ? 0.424 -8.133 -59.229 1.00 47.78 165 ALA A O 1
ATOM 1345 N N . GLY A 1 166 ? 1.116 -6.305 -60.333 1.00 45.66 166 GLY A N 1
ATOM 1346 C CA . GLY A 1 166 ? 0.182 -6.446 -61.435 1.00 45.66 166 GLY A CA 1
ATOM 1347 C C . GLY A 1 166 ? 0.630 -7.624 -62.287 1.00 45.66 166 GLY A C 1
ATOM 1348 O O . GLY A 1 166 ? 1.648 -7.542 -62.974 1.00 45.66 166 GLY A O 1
ATOM 1349 N N . SER A 1 167 ? -0.115 -8.723 -62.229 1.00 49.09 167 SER A N 1
ATOM 1350 C CA . SER A 1 167 ? -0.012 -9.815 -63.186 1.00 49.09 167 SER A CA 1
ATOM 1351 C C . SER A 1 167 ? -0.456 -9.294 -64.554 1.00 49.09 167 SER A C 1
ATOM 1353 O O . SER A 1 167 ? -1.651 -9.171 -64.822 1.00 49.09 167 SER A O 1
ATOM 1355 N N . ARG A 1 168 ? 0.492 -8.958 -65.434 1.00 44.00 168 ARG A N 1
ATOM 1356 C CA . ARG A 1 168 ? 0.188 -8.825 -66.862 1.00 44.00 168 ARG A CA 1
ATOM 1357 C C . ARG A 1 168 ? -0.009 -10.232 -67.419 1.00 44.00 168 ARG A C 1
ATOM 1359 O O . ARG A 1 168 ? 0.965 -10.952 -67.622 1.00 44.00 168 ARG A O 1
ATOM 1366 N N . SER A 1 169 ? -1.261 -10.625 -67.647 1.00 45.91 169 SER A N 1
ATOM 1367 C CA . SER A 1 169 ? -1.565 -11.786 -68.477 1.00 45.91 169 SER A CA 1
ATOM 1368 C C . SER A 1 169 ? -1.131 -11.481 -69.911 1.00 45.91 169 SER A C 1
ATOM 1370 O O . SER A 1 169 ? -1.610 -10.522 -70.519 1.00 45.91 169 SER A O 1
ATOM 1372 N N . ARG A 1 170 ? -0.229 -12.298 -70.460 1.00 44.25 170 ARG A N 1
ATOM 1373 C CA . ARG A 1 170 ? -0.083 -12.443 -71.912 1.00 44.25 170 ARG A CA 1
ATOM 1374 C C . ARG A 1 170 ? -1.385 -13.046 -72.441 1.00 44.25 170 ARG A C 1
ATOM 1376 O O . ARG A 1 170 ? -1.703 -14.176 -72.089 1.00 44.25 170 ARG A O 1
ATOM 1383 N N . ALA A 1 171 ? -2.109 -12.301 -73.267 1.00 43.50 171 ALA A N 1
ATOM 1384 C CA . ALA A 1 171 ? -3.119 -12.853 -74.158 1.00 43.50 171 ALA A CA 1
ATOM 1385 C C . ALA A 1 171 ? -2.547 -12.814 -75.579 1.00 43.50 171 ALA A C 1
ATOM 1387 O O . ALA A 1 171 ? -2.125 -11.761 -76.061 1.00 43.50 171 ALA A O 1
ATOM 1388 N N . SER A 1 172 ? -2.464 -13.987 -76.194 1.00 42.75 172 SER A N 1
ATOM 1389 C CA . SER A 1 172 ? -2.063 -14.207 -77.582 1.00 42.75 172 SER A CA 1
ATOM 1390 C C . SER A 1 172 ? -3.272 -14.020 -78.513 1.00 42.75 172 SER A C 1
ATOM 1392 O O . SER A 1 172 ? -4.306 -14.596 -78.202 1.00 42.75 172 SER A O 1
ATOM 1394 N N . ALA A 1 173 ? -3.074 -13.266 -79.611 1.00 40.97 173 ALA A N 1
ATOM 1395 C CA . ALA A 1 173 ? -3.705 -13.261 -80.961 1.00 40.97 173 ALA A CA 1
ATOM 1396 C C . ALA A 1 173 ? -5.254 -13.357 -81.121 1.00 40.97 173 ALA A C 1
ATOM 1398 O O . ALA A 1 173 ? -5.922 -14.001 -80.318 1.00 40.97 173 ALA A O 1
ATOM 1399 N N . PRO A 1 174 ? -5.858 -12.717 -82.152 1.00 49.94 174 PRO A N 1
ATOM 1400 C CA . PRO A 1 174 ? -5.812 -13.193 -83.558 1.00 49.94 174 PRO A CA 1
ATOM 1401 C C . PRO A 1 174 ? -5.638 -12.014 -84.564 1.00 49.94 174 PRO A C 1
ATOM 1403 O O . PRO A 1 174 ? -5.662 -10.864 -84.140 1.00 49.94 174 PRO A O 1
ATOM 1406 N N . THR A 1 175 ? -5.416 -12.128 -85.879 1.00 43.56 175 THR A N 1
ATOM 1407 C CA . THR A 1 175 ? -5.534 -13.172 -86.918 1.00 43.56 175 THR A CA 1
ATOM 1408 C C . THR A 1 175 ? -4.380 -12.978 -87.903 1.00 43.56 175 THR A C 1
ATOM 1410 O O . THR A 1 175 ? -4.004 -11.799 -88.101 1.00 43.56 175 THR A O 1
#

Sequence (175 aa):
MVQLPDPEVQPRHLTVRVAAFDEREGELVLRHREHVSLGPRERGRDLAGFADLLVPNDDAVRHVKVRLDPRSRWTALRNLSKLDDRRARAVVWGALWDDVLDARLPARSYAAAVLTHGVRENDIGVLQLLLERAVRAVELYGNPEDRCWDNASWRWRPTSPRRRAGSRSRASAPT

pLDDT: mean 83.05, std 18.88, range [39.0, 98.38]

Foldseek 3Di:
DDDDDDPVDDFDWDKKKKWFFAQDPLATHTDDIDIDTAGNPRPDDCPDDPGQAMQINLQVPDPDQDATDPSNLVSCLRRLLRHPRPSNSVSNLRNQLVCLVVVNDQLVSLLSSLVVRLVSDPDPVSNVVSNVSSVVSCVPRNDVVVVPPPVPPPPDDPPDPPPPPPPPDDDDDDD